Protein AF-A0ABD0PLR3-F1 (afdb_monomer)

Sequence (58 aa):
DECYQVRQAFAQKLHKGLCRLRLPLEYLAVFTLCAKDPVKERRAHARQCLVKNINLRR

Mean predicted aligned error: 1.9 Å

Nearest PDB structures (foldseek):
  5hdt-assembly1_A  TM=1.001E+00  e=2.951E-05  Homo sapiens

Foldseek 3Di:
DPDPVCLVVVVVVLLVCLLVVNDDCVSLCVLVVQVPPPDPVSVVVSVVSNVNSVVSVD

Solvent-accessible surface area (backbone atoms only — not comparable to full-atom values): 3451 Å² total; per-residue (Å²): 116,92,49,62,67,57,52,50,55,49,52,51,53,51,48,53,35,46,71,66,70,75,42,67,71,75,66,59,56,59,45,63,64,34,76,75,47,89,47,68,69,54,35,52,49,32,53,52,51,49,54,52,50,52,66,74,73,108

Radius of gyration: 10.96 Å; Cα conta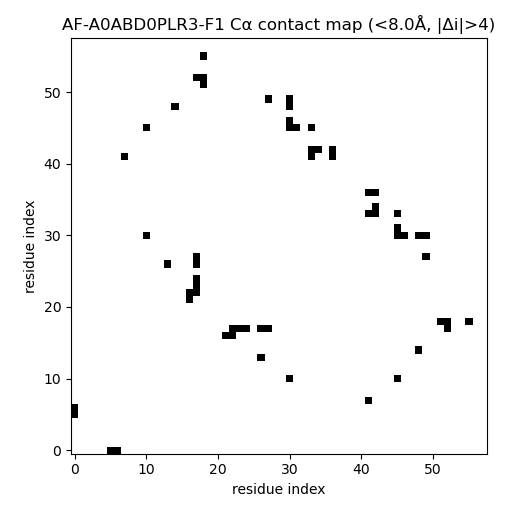cts (8 Å, |Δi|>4): 30; chains: 1; bounding box: 28×20×24 Å

pLDDT: mean 97.21, std 1.1, range [92.25, 98.44]

Organism: Cirrhinus mrigala (NCBI:txid683832)

Structure (mmCIF, N/CA/C/O backbone):
data_AF-A0ABD0PLR3-F1
#
_entry.id   AF-A0ABD0PLR3-F1
#
loop_
_atom_site.group_PDB
_atom_site.id
_atom_site.type_symbol
_atom_site.label_atom_id
_atom_site.label_alt_id
_atom_site.label_comp_id
_atom_site.label_asym_id
_atom_site.label_entity_id
_atom_site.label_seq_id
_atom_site.pdbx_PDB_ins_code
_atom_site.Cartn_x
_atom_site.Cartn_y
_atom_site.Cartn_z
_atom_site.occupancy
_atom_site.B_iso_or_equiv
_atom_site.auth_seq_id
_atom_site.auth_comp_id
_atom_site.auth_asym_id
_atom_site.auth_atom_id
_atom_site.pdbx_PDB_model_num
ATOM 1 N N . ASP A 1 1 ? 6.572 6.267 -11.251 1.00 95.50 1 ASP A N 1
ATOM 2 C CA . ASP A 1 1 ? 7.901 6.863 -11.076 1.00 95.50 1 ASP A CA 1
ATOM 3 C C . ASP A 1 1 ? 8.925 5.798 -11.396 1.00 95.50 1 ASP A C 1
ATOM 5 O O . ASP A 1 1 ? 8.789 4.680 -10.899 1.00 95.50 1 ASP A O 1
ATOM 9 N N . GLU A 1 2 ? 9.877 6.120 -12.258 1.00 95.56 2 GLU A N 1
ATOM 10 C CA . GLU A 1 2 ? 10.918 5.184 -12.687 1.00 95.56 2 GLU A CA 1
ATOM 11 C C . GLU A 1 2 ? 11.810 4.771 -11.507 1.00 95.56 2 GLU A C 1
ATOM 13 O O . GLU A 1 2 ? 12.199 3.607 -11.380 1.00 95.56 2 GLU A O 1
ATOM 18 N N . CYS A 1 3 ? 12.042 5.684 -10.558 1.00 97.31 3 CYS A N 1
ATOM 19 C CA . CYS A 1 3 ? 12.855 5.426 -9.383 1.00 97.31 3 CYS A CA 1
ATOM 20 C C . CYS A 1 3 ? 12.097 4.566 -8.360 1.00 97.31 3 CYS A C 1
ATOM 22 O O . CYS A 1 3 ? 11.075 4.955 -7.780 1.00 97.31 3 CYS A O 1
ATOM 24 N N . TYR A 1 4 ? 12.627 3.371 -8.100 1.00 96.31 4 TYR A N 1
ATOM 25 C CA . TYR A 1 4 ? 12.065 2.435 -7.128 1.00 96.31 4 TYR A CA 1
ATOM 26 C C . TYR A 1 4 ? 11.970 3.049 -5.723 1.00 96.31 4 TYR A C 1
ATOM 28 O O . TYR A 1 4 ? 10.928 2.954 -5.068 1.00 96.31 4 TYR A O 1
ATOM 36 N N . GLN A 1 5 ? 13.028 3.729 -5.281 1.00 97.50 5 GLN A N 1
ATOM 37 C CA . GLN A 1 5 ? 13.131 4.337 -3.956 1.00 97.50 5 GLN A CA 1
ATOM 38 C C . GLN A 1 5 ? 12.059 5.412 -3.757 1.00 97.50 5 GLN A C 1
ATOM 40 O O . GLN A 1 5 ? 11.446 5.478 -2.689 1.00 97.50 5 GLN A O 1
ATOM 45 N N . VAL A 1 6 ? 11.765 6.200 -4.798 1.00 98.06 6 VAL A N 1
ATOM 46 C CA . VAL A 1 6 ? 10.693 7.206 -4.771 1.00 98.06 6 VAL A CA 1
ATOM 47 C C . VAL A 1 6 ? 9.336 6.529 -4.599 1.00 98.06 6 VAL A C 1
ATOM 49 O O . VAL A 1 6 ? 8.588 6.873 -3.679 1.00 98.06 6 VAL A O 1
ATOM 52 N N . ARG A 1 7 ? 9.034 5.502 -5.408 1.00 97.00 7 ARG A N 1
ATOM 53 C CA . ARG A 1 7 ? 7.784 4.728 -5.275 1.00 97.00 7 ARG A CA 1
ATOM 54 C C . ARG A 1 7 ? 7.640 4.105 -3.888 1.00 97.00 7 ARG A C 1
ATOM 56 O O . ARG A 1 7 ? 6.540 4.106 -3.320 1.00 97.00 7 ARG A O 1
ATOM 63 N N . GLN A 1 8 ? 8.726 3.557 -3.348 1.00 97.12 8 GLN A N 1
ATOM 64 C CA . GLN A 1 8 ? 8.750 2.925 -2.034 1.00 97.12 8 GLN A CA 1
ATOM 65 C C . GLN A 1 8 ? 8.475 3.933 -0.918 1.00 97.12 8 GLN A C 1
ATOM 67 O O . GLN A 1 8 ? 7.521 3.747 -0.156 1.00 97.12 8 GLN A O 1
ATOM 72 N N . ALA A 1 9 ? 9.256 5.011 -0.857 1.00 98.12 9 ALA A N 1
ATOM 73 C CA . ALA A 1 9 ? 9.133 6.041 0.168 1.00 98.12 9 ALA A CA 1
ATOM 74 C C . ALA A 1 9 ? 7.760 6.729 0.124 1.00 98.12 9 ALA A C 1
ATOM 76 O O . ALA A 1 9 ? 7.135 6.944 1.167 1.00 98.12 9 ALA A O 1
ATOM 77 N N . PHE A 1 10 ? 7.252 7.019 -1.078 1.00 98.25 10 PHE A N 1
ATOM 78 C CA . PHE A 1 10 ? 5.923 7.599 -1.255 1.00 98.25 10 PHE A CA 1
ATOM 79 C C . PHE A 1 10 ? 4.830 6.692 -0.677 1.00 98.25 10 PHE A C 1
ATOM 81 O O . PHE A 1 10 ? 4.038 7.131 0.157 1.00 98.25 10 PHE A O 1
ATOM 88 N N . ALA A 1 11 ? 4.827 5.406 -1.042 1.00 97.56 11 ALA A N 1
ATOM 89 C CA . ALA A 1 11 ? 3.838 4.449 -0.544 1.00 97.56 11 ALA A CA 1
ATOM 90 C C . ALA A 1 11 ? 3.884 4.287 0.986 1.00 97.56 11 ALA A C 1
ATOM 92 O O . ALA A 1 11 ? 2.839 4.137 1.617 1.00 97.56 11 ALA A O 1
ATOM 93 N N . GLN A 1 12 ? 5.073 4.344 1.594 1.00 97.94 12 GLN A N 1
ATOM 94 C CA . GLN A 1 12 ? 5.224 4.292 3.052 1.00 97.94 12 GLN A CA 1
ATOM 95 C C . GLN A 1 12 ? 4.624 5.528 3.734 1.00 97.94 12 GLN A C 1
ATOM 97 O O . GLN A 1 12 ? 3.882 5.393 4.712 1.00 97.94 12 GLN A O 1
ATOM 102 N N . LYS A 1 13 ? 4.899 6.734 3.216 1.00 98.44 13 LYS A N 1
ATOM 103 C CA . LYS A 1 13 ? 4.316 7.979 3.746 1.00 98.44 13 LYS A CA 1
ATOM 104 C C . LYS A 1 13 ? 2.797 7.993 3.590 1.00 98.44 13 LYS A C 1
ATOM 106 O O . LYS A 1 13 ? 2.092 8.292 4.554 1.00 98.44 13 LYS A O 1
ATOM 111 N N . LEU A 1 14 ? 2.311 7.593 2.417 1.00 98.31 14 LEU A N 1
ATOM 112 C CA . LEU A 1 14 ? 0.891 7.443 2.118 1.00 98.31 14 LEU A CA 1
ATOM 113 C C . LEU A 1 14 ? 0.215 6.492 3.115 1.00 98.31 14 LEU A C 1
ATOM 115 O O . LEU A 1 14 ? -0.754 6.865 3.779 1.00 98.31 14 LEU A O 1
ATOM 119 N N . HIS A 1 15 ? 0.775 5.291 3.294 1.00 98.19 15 HIS A N 1
ATOM 120 C CA . HIS A 1 15 ? 0.250 4.307 4.237 1.00 98.19 15 HIS A CA 1
ATOM 121 C C . HIS A 1 15 ? 0.223 4.838 5.674 1.00 98.19 15 HIS A C 1
ATOM 123 O O . HIS A 1 15 ? -0.759 4.636 6.385 1.00 98.19 15 HIS A O 1
ATOM 129 N N . LYS A 1 16 ? 1.276 5.543 6.105 1.00 98.38 16 LYS A N 1
ATOM 130 C CA . LYS A 1 16 ? 1.362 6.143 7.443 1.00 98.38 16 LYS A CA 1
ATOM 131 C C . LYS A 1 16 ? 0.284 7.206 7.666 1.00 98.38 16 LYS A C 1
ATOM 133 O O . LYS A 1 16 ? -0.321 7.220 8.736 1.00 98.38 16 LYS A O 1
ATOM 138 N N . GLY A 1 17 ? 0.036 8.077 6.686 1.00 98.38 17 GLY A N 1
ATOM 139 C CA . GLY A 1 17 ? -1.027 9.087 6.757 1.00 98.38 17 GLY A CA 1
ATOM 140 C C . GLY A 1 17 ? -2.416 8.455 6.856 1.00 98.38 17 GLY A C 1
ATOM 141 O O . GLY A 1 17 ? -3.197 8.809 7.742 1.00 98.38 17 GLY A O 1
ATOM 142 N N . LEU A 1 18 ? -2.678 7.450 6.015 1.00 98.31 18 LEU A N 1
ATOM 143 C CA . LEU A 1 18 ? -3.938 6.709 6.013 1.00 98.31 18 LEU A CA 1
ATOM 144 C C . LEU A 1 18 ? -4.144 5.918 7.314 1.00 98.31 18 LEU A C 1
ATOM 146 O O . LEU A 1 18 ? -5.216 6.006 7.902 1.00 98.31 18 LEU A O 1
ATOM 150 N N . CYS A 1 19 ? -3.129 5.228 7.837 1.00 97.88 19 CYS A N 1
ATOM 151 C CA . CYS A 1 19 ? -3.234 4.510 9.116 1.00 97.88 19 CYS A CA 1
ATOM 152 C C . CYS A 1 19 ? -3.443 5.437 10.321 1.00 97.88 19 CYS A C 1
ATOM 154 O O . CYS A 1 19 ? -3.937 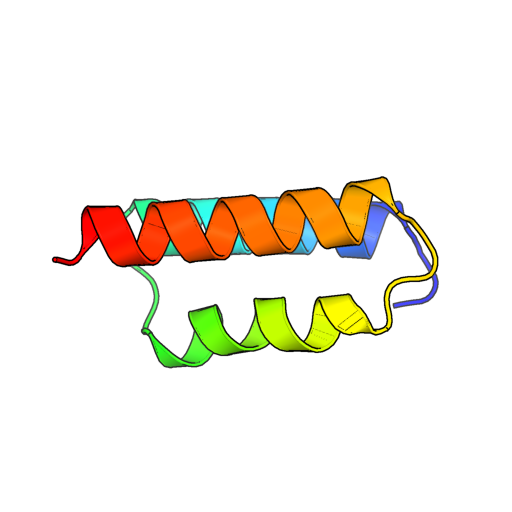4.996 11.350 1.00 97.88 19 CYS A O 1
ATOM 156 N N . ARG A 1 20 ? -3.064 6.714 10.217 1.00 97.88 20 ARG A N 1
ATOM 157 C CA . ARG A 1 20 ? -3.318 7.724 11.258 1.00 97.88 20 ARG A CA 1
ATOM 158 C C . ARG A 1 20 ? -4.676 8.411 11.113 1.00 97.88 20 ARG A C 1
ATOM 160 O O . ARG A 1 20 ? -4.948 9.325 11.879 1.00 97.88 20 ARG A O 1
ATOM 167 N N . LEU A 1 21 ? -5.478 8.024 10.117 1.00 97.12 21 LEU A N 1
ATOM 168 C CA . LEU A 1 21 ? -6.755 8.659 9.772 1.00 97.12 21 LEU A CA 1
ATOM 169 C C . LEU A 1 21 ? -6.630 10.175 9.502 1.00 97.12 21 LEU A C 1
ATOM 171 O O . LEU A 1 21 ? -7.588 10.919 9.664 1.00 97.12 21 LEU A O 1
ATOM 175 N N . ARG A 1 22 ? -5.445 10.640 9.073 1.00 97.88 22 ARG A N 1
ATOM 176 C CA . ARG A 1 22 ? -5.162 12.059 8.761 1.00 97.88 22 ARG A CA 1
ATOM 177 C C . ARG A 1 22 ? -5.131 12.358 7.266 1.00 97.88 22 ARG A C 1
ATOM 179 O O . ARG A 1 22 ? -4.731 13.444 6.867 1.00 97.88 22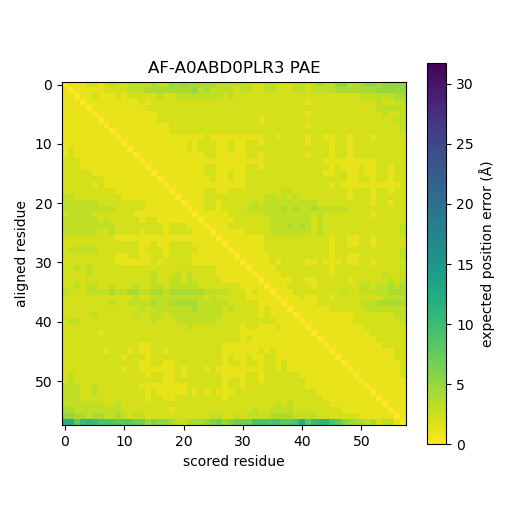 ARG A O 1
ATOM 186 N N . LEU A 1 23 ? -5.473 11.371 6.446 1.00 98.00 23 LEU A N 1
ATOM 187 C CA . LEU A 1 23 ? -5.499 11.504 4.999 1.00 98.00 23 LEU A CA 1
ATOM 188 C C . LEU A 1 23 ? -6.868 11.049 4.470 1.00 98.00 23 LEU A C 1
ATOM 190 O O . LEU A 1 23 ? -7.344 9.998 4.924 1.00 98.00 23 LEU A O 1
ATOM 194 N N . PRO A 1 24 ? -7.487 11.805 3.541 1.00 97.94 24 PRO A N 1
ATOM 195 C CA . PRO A 1 24 ? -8.773 11.446 2.947 1.00 97.94 24 PRO A CA 1
ATOM 196 C C . PRO A 1 24 ? -8.749 10.087 2.240 1.00 97.94 24 PRO A C 1
ATOM 198 O O . PRO A 1 24 ? -7.703 9.617 1.785 1.00 97.94 24 PRO A O 1
ATOM 201 N N . LEU A 1 25 ? -9.917 9.449 2.131 1.00 95.88 25 LEU A N 1
ATOM 202 C CA . LEU A 1 25 ? -10.029 8.087 1.601 1.00 95.88 25 LEU A CA 1
ATOM 203 C C . LEU A 1 25 ? -9.719 7.995 0.098 1.00 95.88 25 LEU A C 1
ATOM 205 O O . LEU A 1 25 ? -9.267 6.948 -0.354 1.00 95.88 25 LEU A O 1
ATOM 209 N N . GLU A 1 26 ? -9.868 9.080 -0.664 1.00 96.88 26 GLU A N 1
ATOM 210 C CA . GLU A 1 26 ? -9.460 9.145 -2.078 1.00 96.88 26 GLU A CA 1
ATOM 211 C C . GLU A 1 26 ? -7.981 8.768 -2.282 1.00 96.88 26 GLU A C 1
ATOM 213 O O . GLU A 1 26 ? -7.629 8.096 -3.250 1.00 96.88 26 GLU A O 1
ATOM 218 N N . TYR A 1 27 ? -7.116 9.074 -1.310 1.00 97.88 27 TYR A N 1
ATOM 219 C CA . TYR A 1 27 ? -5.702 8.708 -1.354 1.00 97.88 27 TYR A CA 1
ATOM 220 C C . TYR A 1 27 ? -5.467 7.201 -1.170 1.00 97.88 27 TYR A C 1
ATOM 222 O O . TYR A 1 27 ? -4.417 6.688 -1.562 1.00 97.88 27 TYR A O 1
ATOM 230 N N . LEU A 1 28 ? -6.431 6.455 -0.618 1.00 97.00 28 LEU A N 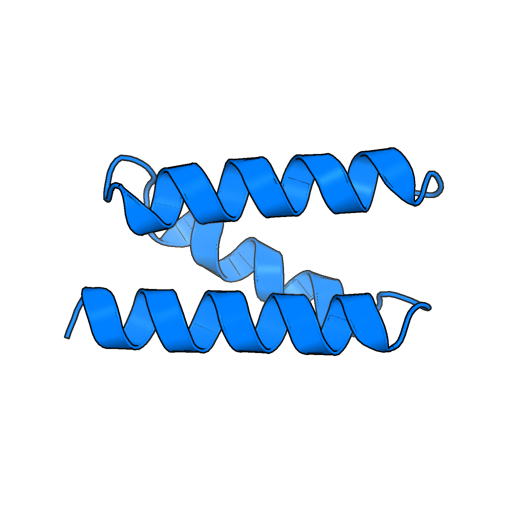1
ATOM 231 C CA . LEU A 1 28 ? -6.362 4.993 -0.556 1.00 97.00 28 LEU A CA 1
ATOM 232 C C . LEU A 1 28 ? -6.401 4.377 -1.965 1.00 97.00 28 LEU A C 1
ATOM 234 O O . LEU A 1 28 ? -5.736 3.366 -2.206 1.00 97.00 28 LEU A O 1
ATOM 238 N N . ALA A 1 29 ? -7.108 5.012 -2.908 1.00 96.81 29 ALA A N 1
ATOM 239 C CA . ALA A 1 29 ? -7.225 4.543 -4.288 1.00 96.81 29 ALA A CA 1
ATOM 240 C C . ALA A 1 29 ? -5.875 4.526 -5.024 1.00 96.81 29 ALA A C 1
ATOM 242 O O . ALA A 1 29 ? -5.685 3.726 -5.939 1.00 96.81 29 ALA A O 1
ATOM 243 N N . VAL A 1 30 ? -4.893 5.320 -4.583 1.00 97.38 30 VAL A N 1
ATOM 244 C CA . VAL A 1 30 ? -3.545 5.352 -5.171 1.00 97.38 30 VAL A CA 1
ATOM 245 C C . VAL A 1 30 ? -2.860 3.980 -5.115 1.00 97.38 30 VAL A C 1
ATOM 247 O O . VAL A 1 30 ? -2.115 3.629 -6.029 1.00 97.38 30 VAL A O 1
ATOM 250 N N . PHE A 1 31 ? -3.156 3.145 -4.110 1.00 97.50 31 PHE A N 1
ATOM 251 C CA . PHE A 1 31 ? -2.610 1.783 -4.046 1.00 97.50 31 PHE A CA 1
ATOM 252 C C . PHE A 1 31 ? -3.104 0.868 -5.174 1.00 97.50 31 PHE A C 1
ATOM 254 O O . PHE A 1 31 ? -2.437 -0.122 -5.472 1.00 97.50 31 PHE A O 1
ATOM 261 N N . THR A 1 32 ? -4.218 1.185 -5.841 1.00 95.88 32 THR A N 1
ATOM 262 C CA . THR A 1 32 ? -4.695 0.402 -6.997 1.00 95.88 32 THR A CA 1
ATOM 263 C C . THR A 1 32 ? -3.771 0.555 -8.209 1.00 95.88 32 THR A C 1
ATOM 265 O O . THR A 1 32 ? -3.559 -0.401 -8.954 1.00 95.88 32 THR A O 1
ATOM 268 N N . LEU A 1 33 ? -3.110 1.712 -8.348 1.00 96.06 33 LEU A N 1
ATOM 269 C CA . LEU A 1 33 ? -2.129 1.971 -9.406 1.00 96.06 33 LEU A CA 1
ATOM 270 C C . LEU A 1 33 ? -0.877 1.094 -9.266 1.00 96.06 33 LEU A C 1
ATOM 272 O O . LEU A 1 33 ? -0.194 0.826 -10.255 1.00 96.06 33 LEU A O 1
ATOM 276 N N . CYS A 1 34 ? -0.595 0.582 -8.061 1.00 96.88 34 CYS A N 1
ATOM 277 C CA . CYS A 1 34 ? 0.510 -0.345 -7.836 1.00 96.88 34 CYS A CA 1
ATOM 278 C C . CYS A 1 34 ? 0.326 -1.690 -8.555 1.00 96.88 34 CYS A C 1
ATOM 280 O O . CYS A 1 34 ? 1.293 -2.438 -8.637 1.00 96.88 34 CYS A O 1
ATOM 282 N N . ALA A 1 35 ? -0.848 -2.005 -9.118 1.00 95.62 35 ALA A N 1
ATOM 283 C CA . ALA A 1 35 ? -1.037 -3.201 -9.946 1.00 95.62 35 ALA A CA 1
ATOM 284 C C . ALA A 1 35 ? -0.069 -3.260 -11.145 1.00 95.62 35 ALA A C 1
ATOM 286 O O . ALA A 1 35 ? 0.311 -4.352 -11.567 1.00 95.62 35 ALA A O 1
ATOM 287 N N . LYS A 1 36 ? 0.361 -2.093 -11.647 1.00 94.56 36 LYS A N 1
ATOM 288 C CA . LYS A 1 36 ? 1.331 -1.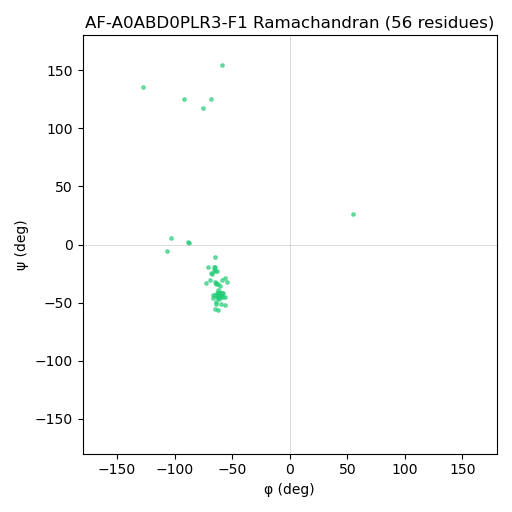946 -12.743 1.00 94.56 36 LYS A CA 1
ATOM 289 C C . LYS A 1 36 ? 2.791 -1.910 -12.274 1.00 94.56 36 LYS A C 1
ATOM 291 O O . LYS A 1 36 ? 3.684 -1.698 -13.086 1.00 94.56 36 LYS A O 1
ATOM 296 N N . ASP A 1 37 ? 3.050 -2.059 -10.975 1.00 96.19 37 ASP A N 1
ATOM 297 C CA . ASP A 1 37 ? 4.413 -2.029 -10.449 1.00 96.19 37 ASP A CA 1
ATOM 298 C C . ASP A 1 37 ? 5.186 -3.281 -10.924 1.00 96.19 37 ASP A C 1
ATOM 300 O O . ASP A 1 37 ? 4.714 -4.402 -10.689 1.00 96.19 37 ASP A O 1
ATOM 304 N N . PRO A 1 38 ? 6.357 -3.129 -11.582 1.00 96.25 38 PRO A N 1
ATOM 305 C CA . PRO A 1 38 ? 7.138 -4.263 -12.080 1.00 96.25 38 PRO A CA 1
ATOM 306 C C . PRO A 1 38 ? 7.683 -5.154 -10.954 1.00 96.25 38 PRO A C 1
ATOM 308 O O . PRO A 1 38 ? 8.009 -6.316 -11.189 1.00 96.25 38 PRO A O 1
ATOM 311 N N . VAL A 1 39 ? 7.754 -4.648 -9.719 1.00 97.25 39 VAL A N 1
ATOM 312 C CA . VAL A 1 39 ? 8.296 -5.376 -8.568 1.00 97.25 39 VAL A CA 1
ATOM 313 C C . VAL A 1 39 ? 7.169 -6.127 -7.848 1.00 97.25 39 VAL A C 1
ATOM 315 O O . VAL A 1 39 ? 6.159 -5.551 -7.432 1.00 97.25 39 VAL A O 1
ATOM 318 N N . LYS A 1 40 ? 7.317 -7.444 -7.669 1.00 97.12 40 LYS A N 1
ATOM 319 C CA . LYS A 1 40 ? 6.289 -8.303 -7.048 1.00 97.12 40 LYS A CA 1
ATOM 320 C C . LYS A 1 40 ? 6.011 -7.905 -5.596 1.00 97.12 40 LYS A C 1
ATOM 322 O O . LYS A 1 40 ? 4.854 -7.816 -5.182 1.00 97.12 40 LYS A O 1
ATOM 327 N N . GLU A 1 41 ? 7.059 -7.603 -4.846 1.00 96.38 41 GLU A N 1
ATOM 328 C CA . GLU A 1 41 ? 7.018 -7.210 -3.436 1.00 96.38 41 GLU A CA 1
ATOM 329 C C . GLU A 1 41 ? 6.237 -5.904 -3.255 1.00 96.38 41 GLU A C 1
ATOM 331 O O . GLU A 1 41 ? 5.502 -5.735 -2.282 1.00 96.38 41 GLU A O 1
ATOM 336 N N . ARG A 1 42 ? 6.318 -4.996 -4.234 1.00 96.81 42 ARG A N 1
ATOM 337 C CA . ARG A 1 42 ? 5.557 -3.741 -4.241 1.00 96.81 42 ARG A CA 1
ATOM 338 C C . ARG A 1 42 ? 4.061 -3.980 -4.386 1.00 96.81 42 ARG A C 1
ATOM 340 O O . ARG A 1 42 ? 3.281 -3.384 -3.641 1.00 96.81 42 ARG A O 1
ATOM 347 N N . ARG A 1 43 ? 3.664 -4.880 -5.290 1.00 97.94 43 ARG A N 1
ATOM 348 C CA . ARG A 1 43 ? 2.262 -5.303 -5.445 1.00 97.94 43 ARG A CA 1
ATOM 349 C C . ARG A 1 43 ? 1.732 -5.940 -4.161 1.00 97.94 43 ARG A C 1
ATOM 351 O O . ARG A 1 43 ? 0.645 -5.586 -3.703 1.00 97.94 43 ARG A O 1
ATOM 358 N N . ALA A 1 44 ? 2.525 -6.813 -3.536 1.00 98.00 44 ALA A N 1
ATOM 359 C CA . ALA A 1 44 ? 2.177 -7.432 -2.257 1.00 98.00 44 ALA A CA 1
ATOM 360 C C . ALA A 1 44 ? 2.008 -6.389 -1.134 1.00 98.00 44 ALA A C 1
ATOM 362 O O . ALA A 1 44 ? 0.992 -6.396 -0.434 1.00 98.00 44 ALA A O 1
ATOM 363 N N . HIS A 1 45 ? 2.946 -5.445 -1.015 1.00 97.69 45 HIS A N 1
ATOM 364 C CA . HIS A 1 45 ? 2.878 -4.350 -0.046 1.00 97.69 45 HIS A CA 1
ATOM 365 C C . HIS A 1 45 ? 1.631 -3.476 -0.250 1.00 97.69 45 HIS A C 1
ATOM 367 O O . HIS A 1 45 ? 0.925 -3.177 0.710 1.00 97.69 45 HIS A O 1
ATOM 373 N N . ALA A 1 46 ? 1.302 -3.099 -1.490 1.00 97.88 46 ALA A N 1
ATOM 374 C CA . ALA A 1 46 ? 0.103 -2.310 -1.778 1.00 97.88 46 ALA A CA 1
ATOM 375 C C . ALA A 1 46 ? -1.186 -3.026 -1.333 1.00 97.88 46 ALA A C 1
ATOM 377 O O . ALA A 1 46 ? -2.038 -2.418 -0.680 1.00 97.88 46 ALA A O 1
ATOM 378 N N . ARG A 1 47 ? -1.299 -4.337 -1.599 1.00 98.00 47 ARG A N 1
ATOM 379 C CA . ARG A 1 47 ? -2.426 -5.155 -1.122 1.00 98.00 47 ARG A CA 1
ATOM 380 C C . ARG A 1 47 ? -2.504 -5.178 0.406 1.00 98.00 47 ARG A C 1
ATOM 382 O O . ARG A 1 47 ? -3.590 -5.020 0.961 1.00 98.00 47 ARG A O 1
ATOM 389 N N . GLN A 1 48 ? -1.370 -5.335 1.090 1.00 98.00 48 GLN A N 1
ATOM 390 C CA . GLN A 1 48 ? -1.315 -5.298 2.553 1.00 98.00 48 GLN A CA 1
ATOM 391 C C . GLN A 1 48 ? -1.780 -3.939 3.102 1.00 98.00 48 GLN A C 1
ATOM 393 O O . GLN A 1 48 ? -2.579 -3.892 4.040 1.00 98.00 48 GLN A O 1
ATOM 398 N N . CYS A 1 49 ? -1.332 -2.834 2.497 1.00 97.94 49 CYS A N 1
ATOM 399 C CA . CYS A 1 49 ? -1.742 -1.485 2.883 1.00 97.94 49 CYS A CA 1
ATOM 400 C C . CYS A 1 49 ? -3.252 -1.263 2.742 1.00 97.94 49 CYS A C 1
ATOM 402 O O . CYS A 1 49 ? -3.846 -0.642 3.631 1.00 97.94 49 CYS A O 1
ATOM 404 N N . L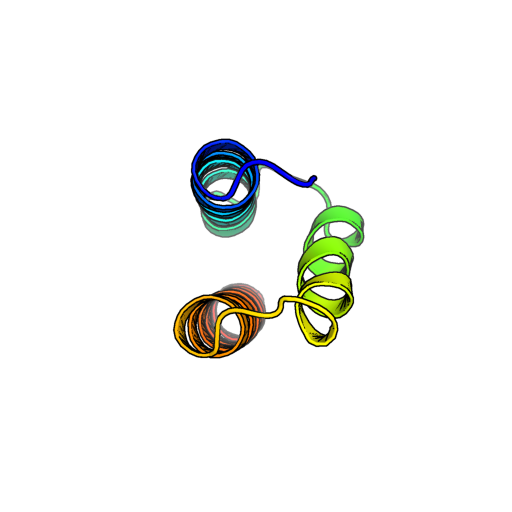EU A 1 50 ? -3.854 -1.769 1.659 1.00 97.50 50 LEU A N 1
ATOM 405 C CA . LEU A 1 50 ? -5.297 -1.714 1.414 1.00 97.50 50 LEU A CA 1
ATOM 406 C C . LEU A 1 50 ? -6.071 -2.479 2.488 1.00 97.50 50 LEU A C 1
ATOM 408 O O . LEU A 1 50 ? -6.895 -1.884 3.178 1.00 97.50 50 LEU A O 1
ATOM 412 N N . VAL A 1 51 ? -5.757 -3.764 2.684 1.00 97.88 51 VAL A N 1
ATOM 413 C CA . VAL A 1 51 ? -6.444 -4.621 3.668 1.00 97.88 51 VAL A CA 1
ATOM 414 C C . VAL A 1 51 ? -6.367 -4.015 5.069 1.00 97.88 51 VAL A C 1
ATOM 416 O O . VAL A 1 51 ? -7.381 -3.908 5.754 1.00 97.88 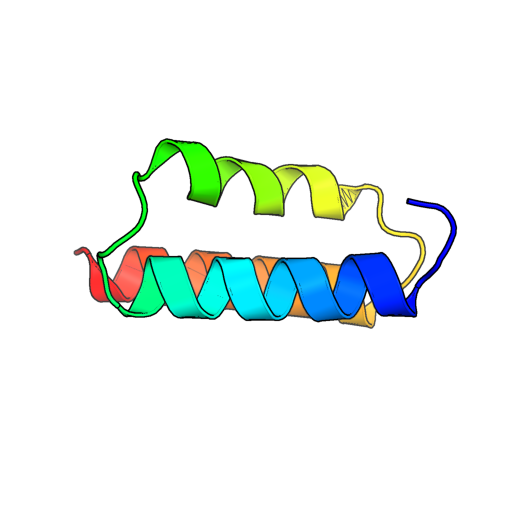51 VAL A O 1
ATOM 419 N N . LYS A 1 52 ? -5.185 -3.542 5.479 1.00 97.88 52 LYS A N 1
ATOM 420 C CA . LYS A 1 52 ? -5.001 -2.931 6.798 1.00 97.88 52 LYS A CA 1
ATOM 421 C C . LYS A 1 52 ? -5.832 -1.658 6.978 1.00 97.88 52 LYS A C 1
ATOM 423 O O . LYS A 1 52 ? -6.407 -1.467 8.042 1.00 97.88 52 LYS A O 1
ATOM 428 N N . ASN A 1 53 ? -5.912 -0.794 5.964 1.00 98.12 53 ASN A N 1
ATOM 429 C CA . ASN A 1 53 ? -6.703 0.437 6.066 1.00 98.12 53 ASN A CA 1
ATOM 430 C C . ASN A 1 53 ? -8.211 0.192 6.018 1.00 98.12 53 ASN A C 1
ATOM 432 O O . ASN A 1 53 ? -8.937 0.932 6.678 1.00 98.12 53 ASN A O 1
ATOM 436 N N . ILE A 1 54 ? -8.660 -0.821 5.270 1.00 96.88 54 ILE A N 1
ATOM 437 C CA . ILE A 1 54 ? -10.062 -1.257 5.253 1.00 96.88 54 ILE A CA 1
ATOM 438 C C . ILE A 1 54 ? -10.449 -1.784 6.634 1.00 96.88 54 ILE A C 1
ATOM 440 O O . ILE A 1 54 ? -11.425 -1.315 7.202 1.00 96.88 54 ILE A O 1
ATOM 444 N N . ASN A 1 55 ? -9.655 -2.697 7.200 1.00 97.69 55 ASN A N 1
ATOM 445 C CA . ASN A 1 55 ? -9.934 -3.270 8.518 1.00 97.69 55 ASN A CA 1
ATOM 446 C C . ASN A 1 55 ? -9.872 -2.229 9.642 1.00 97.69 55 ASN A C 1
ATOM 448 O O . ASN A 1 55 ? -10.624 -2.337 10.593 1.00 97.69 55 ASN A O 1
ATOM 452 N N . LEU A 1 56 ? -8.998 -1.222 9.539 1.00 97.31 56 LEU A N 1
ATOM 453 C CA . LEU A 1 56 ? -8.900 -0.144 10.531 1.00 97.31 56 LEU A CA 1
ATOM 454 C C . LEU A 1 56 ? -10.134 0.780 10.556 1.00 97.31 56 LEU A C 1
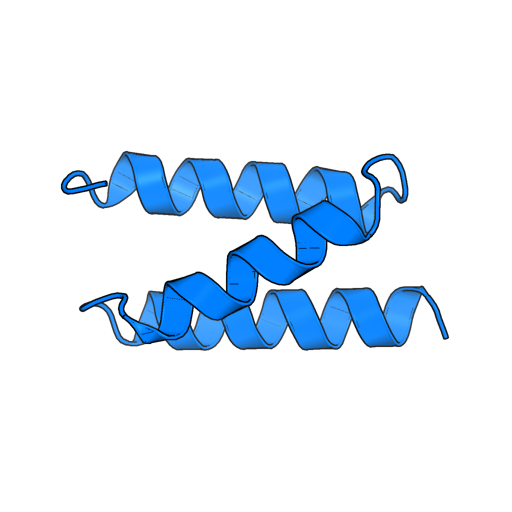ATOM 456 O O . LEU A 1 56 ? -10.355 1.462 11.549 1.00 97.31 56 LEU A O 1
ATOM 460 N N . ARG A 1 57 ? -10.872 0.879 9.445 1.00 95.88 57 ARG A N 1
ATOM 461 C CA . ARG A 1 57 ? -11.994 1.823 9.269 1.00 95.88 57 ARG A CA 1
ATOM 462 C C . ARG A 1 57 ? -13.373 1.167 9.313 1.00 95.88 57 ARG A C 1
ATOM 464 O O . ARG A 1 57 ? -14.361 1.883 9.191 1.00 95.88 57 ARG A O 1
ATOM 471 N N . ARG A 1 58 ? -13.420 -0.161 9.382 1.00 92.25 58 ARG A N 1
ATOM 472 C CA . ARG A 1 58 ? -14.640 -0.933 9.619 1.00 92.25 58 ARG A CA 1
A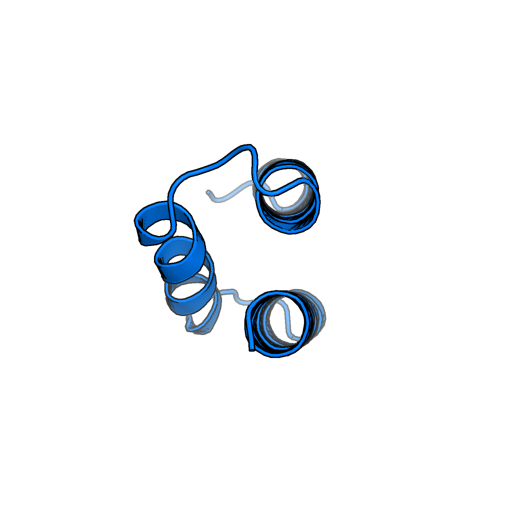TOM 473 C C . ARG A 1 58 ? -14.862 -1.050 11.114 1.00 92.25 58 ARG A C 1
ATOM 475 O O . ARG A 1 58 ? -16.039 -0.960 11.505 1.00 92.25 58 ARG A O 1
#

Secondary structure (DSSP, 8-state):
---HHHHHHHHHHHHHHHHTT-S-GGGGGGGGGGGG-S-HHHHHHHHHHHHHHHHHH-